Protein AF-E6Z116-F1 (afdb_monomer_lite)

pLDDT: mean 91.82, std 12.62, range [43.19, 98.56]

Sequence (74 aa):
MRWGGTDMTMTLDDVKILQVTKGVSMEKGERLMIRENSTINFMGEYGVYVGNGVTSAELNDVTITGKNKGMGVY

Secondary structure (DSSP, 8-state):
---S-S--EEEEES-EEEEEEEEEEEEEEEEEEEESSEEEEEEEEEEEEEEEEEEEEEE-SEEEEESSS-EEE-

Radius of gyration: 12.81 Å; chains: 1; bounding box: 23×22×45 Å

Organism: Bartonella schoenbuchensis (strain DSM 13525 / NCTC 13165 / R1) (NCBI:txid687861)

Foldseek 3Di:
DDDDFAADEAEAEQAEAEAAQEAAEDAAYEEYYYDYLHEFEHAHAERYEDHPRYNYYYYYNYHFHYPDPHYDYD

Structure (mmCIF, N/CA/C/O backbone):
data_AF-E6Z116-F1
#
_entry.id   AF-E6Z116-F1
#
loop_
_atom_site.group_PDB
_atom_site.id
_atom_site.type_symbol
_atom_site.label_atom_id
_atom_site.label_alt_id
_atom_site.label_comp_id
_atom_site.label_asym_id
_atom_site.label_entity_id
_atom_site.label_seq_id
_atom_site.pdbx_PDB_ins_code
_atom_site.Cartn_x
_atom_site.Cartn_y
_atom_site.Cartn_z
_atom_site.occupancy
_atom_site.B_iso_or_equiv
_atom_site.auth_seq_id
_atom_site.auth_comp_id
_atom_site.auth_asym_id
_atom_site.auth_atom_id
_atom_site.pdbx_PDB_model_num
ATOM 1 N N . MET A 1 1 ? 7.814 -10.411 -29.326 1.00 43.19 1 MET A N 1
ATOM 2 C CA . MET A 1 1 ? 6.643 -10.727 -28.478 1.00 43.19 1 MET A CA 1
ATOM 3 C C . MET A 1 1 ? 6.966 -10.289 -27.052 1.00 43.19 1 MET A C 1
ATOM 5 O O . MET A 1 1 ? 7.874 -10.862 -26.465 1.00 43.19 1 MET A O 1
ATOM 9 N N . ARG A 1 2 ? 6.327 -9.225 -26.537 1.00 45.06 2 ARG A N 1
ATOM 10 C CA . ARG A 1 2 ? 6.446 -8.805 -25.127 1.00 45.06 2 ARG A CA 1
ATOM 11 C C . ARG A 1 2 ? 5.375 -9.566 -24.347 1.00 45.06 2 ARG A C 1
ATOM 13 O O . ARG A 1 2 ? 4.192 -9.357 -24.584 1.00 45.06 2 ARG A O 1
ATOM 20 N N . TRP A 1 3 ? 5.789 -10.490 -23.493 1.00 49.84 3 TRP A N 1
ATOM 21 C CA . TRP A 1 3 ? 4.895 -11.152 -22.547 1.00 49.84 3 TRP A CA 1
ATOM 22 C C . TRP A 1 3 ? 4.674 -10.157 -21.401 1.00 49.84 3 TRP A C 1
ATOM 24 O O . TRP A 1 3 ? 5.649 -9.641 -20.860 1.00 49.84 3 TRP A O 1
ATOM 34 N N . GLY A 1 4 ? 3.423 -9.772 -21.141 1.00 61.25 4 GLY A N 1
ATOM 35 C CA . GLY A 1 4 ? 3.086 -8.638 -20.274 1.00 61.25 4 GLY A CA 1
ATOM 36 C C . GLY A 1 4 ? 3.692 -8.718 -18.868 1.00 61.25 4 GLY A C 1
ATOM 37 O O . GLY A 1 4 ? 3.813 -9.803 -18.298 1.00 61.25 4 GLY A O 1
ATOM 38 N N . GLY A 1 5 ? 4.035 -7.555 -18.299 1.00 58.12 5 GLY A N 1
ATOM 39 C CA . GLY A 1 5 ? 4.359 -7.467 -16.873 1.00 58.12 5 GLY A CA 1
ATOM 40 C C . GLY A 1 5 ? 5.096 -6.229 -16.356 1.00 58.12 5 GLY A C 1
ATOM 41 O O . GLY A 1 5 ? 5.268 -6.158 -15.145 1.00 58.12 5 GLY A O 1
ATOM 42 N N . THR A 1 6 ? 5.536 -5.276 -17.186 1.00 57.94 6 THR A N 1
ATOM 43 C CA . THR A 1 6 ? 6.232 -4.066 -16.687 1.00 57.94 6 THR A CA 1
ATOM 44 C C . THR A 1 6 ? 5.322 -2.869 -16.446 1.00 57.94 6 THR A C 1
ATOM 46 O O . THR A 1 6 ? 5.680 -2.036 -15.629 1.00 57.94 6 THR A O 1
ATOM 49 N N . ASP A 1 7 ? 4.143 -2.820 -17.074 1.00 74.56 7 ASP A N 1
ATOM 50 C CA . ASP A 1 7 ? 3.325 -1.593 -17.151 1.00 74.56 7 ASP A CA 1
ATOM 51 C C . ASP A 1 7 ? 2.058 -1.686 -16.271 1.00 74.56 7 ASP A C 1
ATOM 53 O O . ASP A 1 7 ? 1.007 -1.113 -16.563 1.00 74.56 7 ASP A O 1
ATOM 57 N N . MET A 1 8 ? 2.094 -2.512 -15.218 1.00 88.88 8 MET A N 1
ATOM 58 C CA . MET A 1 8 ? 0.940 -2.685 -14.331 1.00 88.88 8 MET A CA 1
ATOM 59 C C . MET A 1 8 ? 0.886 -1.535 -13.328 1.00 88.88 8 MET A C 1
ATOM 61 O O . MET A 1 8 ? 1.660 -1.505 -12.372 1.00 88.88 8 MET A O 1
ATOM 65 N N . THR A 1 9 ? -0.052 -0.617 -13.540 1.00 94.44 9 THR A N 1
ATOM 66 C CA . THR A 1 9 ? -0.408 0.417 -12.568 1.00 94.44 9 THR A CA 1
ATOM 67 C C . THR A 1 9 ? -1.695 0.028 -11.847 1.00 94.44 9 THR A C 1
ATOM 69 O O . THR A 1 9 ? -2.690 -0.316 -12.482 1.00 94.44 9 THR A O 1
ATOM 72 N N . MET A 1 10 ? -1.677 0.091 -10.519 1.00 95.62 10 MET A N 1
ATOM 73 C CA . MET A 1 10 ? -2.834 -0.104 -9.654 1.00 95.62 10 MET A CA 1
ATOM 74 C C . MET A 1 10 ? -3.163 1.213 -8.959 1.00 95.62 10 MET A C 1
ATOM 76 O O . MET A 1 10 ? -2.289 1.833 -8.356 1.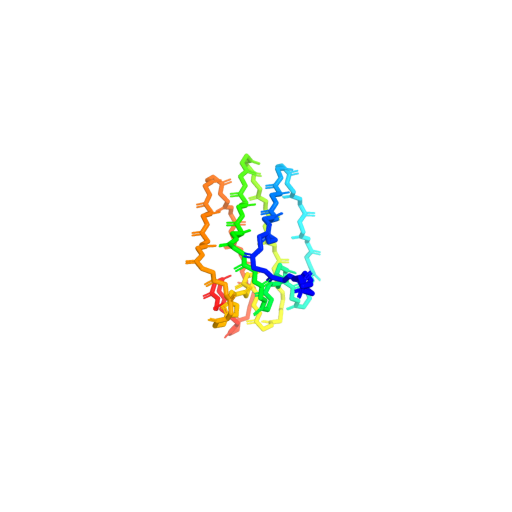00 95.62 10 MET A O 1
ATOM 80 N N . THR A 1 11 ? -4.422 1.636 -9.031 1.00 97.44 11 THR A N 1
ATOM 81 C CA . THR A 1 11 ? -4.902 2.863 -8.390 1.00 97.44 11 THR A CA 1
ATOM 82 C C . THR A 1 11 ? -6.143 2.561 -7.562 1.00 97.44 11 THR A C 1
ATOM 84 O O . THR A 1 11 ? -7.064 1.908 -8.050 1.00 97.44 11 THR A O 1
ATOM 87 N N . LEU A 1 12 ? -6.128 2.986 -6.301 1.00 97.88 12 LEU A N 1
ATOM 88 C CA . LEU A 1 12 ? -7.185 2.787 -5.316 1.00 97.88 12 LEU A CA 1
ATOM 89 C C . LEU A 1 12 ? -7.611 4.145 -4.756 1.00 97.88 12 LEU A C 1
ATOM 91 O O . LEU A 1 12 ? -6.799 4.827 -4.133 1.00 97.88 12 LEU A O 1
ATOM 95 N N . ASP A 1 13 ? -8.879 4.491 -4.947 1.00 98.12 13 ASP A N 1
ATOM 96 C CA . ASP A 1 13 ? -9.455 5.784 -4.568 1.00 98.12 13 ASP A CA 1
ATOM 97 C C . ASP A 1 13 ? -10.565 5.561 -3.534 1.00 98.12 13 ASP A C 1
ATOM 99 O O . ASP A 1 13 ? -11.372 4.645 -3.717 1.00 98.12 13 ASP A O 1
ATOM 103 N N . ASP A 1 14 ? -10.594 6.355 -2.455 1.00 98.00 14 ASP A N 1
ATOM 104 C CA . ASP A 1 14 ? -11.612 6.302 -1.383 1.00 98.00 14 ASP A CA 1
ATOM 105 C C . ASP A 1 14 ? -11.911 4.881 -0.885 1.00 98.00 14 ASP A C 1
ATOM 107 O O . ASP A 1 14 ? -13.055 4.443 -0.726 1.00 98.00 14 ASP A O 1
ATOM 111 N N . VAL A 1 15 ? -10.848 4.108 -0.643 1.00 97.19 15 VAL A N 1
ATOM 112 C CA . VAL A 1 15 ? -10.983 2.723 -0.192 1.00 97.19 15 VAL A CA 1
ATOM 113 C C . VAL A 1 15 ? -11.042 2.627 1.325 1.00 97.19 15 VAL A C 1
ATOM 115 O O . VAL A 1 15 ? -10.305 3.289 2.053 1.00 97.19 15 VAL A O 1
ATOM 118 N N . LYS A 1 16 ? -11.890 1.722 1.822 1.00 98.19 16 LYS A N 1
ATOM 119 C CA . LYS A 1 16 ? -11.988 1.372 3.245 1.00 98.19 16 LYS A CA 1
ATOM 120 C C . LYS A 1 16 ? -11.745 -0.115 3.427 1.00 98.19 16 LYS A C 1
ATOM 122 O O . LYS A 1 16 ? -12.620 -0.938 3.177 1.00 98.19 16 LYS A O 1
ATOM 127 N N . ILE A 1 17 ? -10.548 -0.455 3.883 1.00 97.12 17 ILE A N 1
ATOM 128 C CA . ILE A 1 17 ? -10.132 -1.822 4.181 1.00 97.12 17 ILE A CA 1
ATOM 129 C C . ILE A 1 17 ? -10.057 -1.943 5.697 1.00 97.12 17 ILE A C 1
ATOM 131 O O . ILE A 1 17 ? -9.219 -1.295 6.315 1.00 97.12 17 ILE A O 1
ATOM 135 N N . LEU A 1 18 ? -10.936 -2.734 6.314 1.00 96.94 18 LEU A N 1
ATOM 136 C CA . LEU A 1 18 ? -11.086 -2.758 7.770 1.00 96.94 18 LEU A CA 1
ATOM 137 C C . LEU A 1 18 ? -10.943 -4.163 8.351 1.00 96.94 18 LEU A C 1
ATOM 139 O O . LEU A 1 18 ? -11.478 -5.124 7.807 1.00 96.94 18 LEU A O 1
ATOM 143 N N . GLN A 1 19 ? -10.271 -4.255 9.503 1.00 94.50 19 GLN A N 1
ATOM 144 C CA . GLN A 1 19 ? -10.147 -5.468 10.320 1.00 94.50 19 GLN A CA 1
ATOM 145 C C . GLN A 1 19 ? -9.534 -6.675 9.589 1.00 94.50 19 GLN A C 1
ATOM 147 O O . GLN A 1 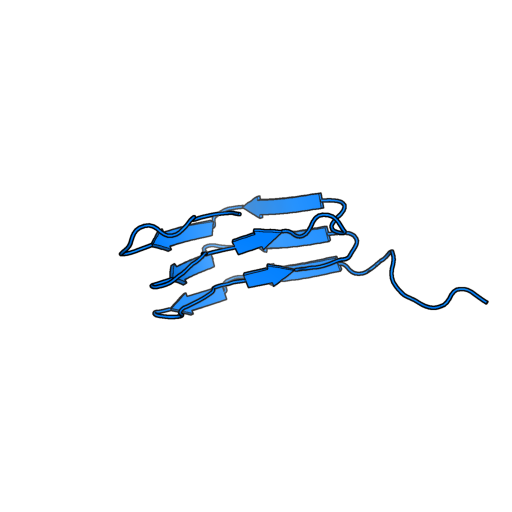19 ? -9.797 -7.823 9.943 1.00 94.50 19 GLN A O 1
ATOM 152 N N . VAL A 1 20 ? -8.693 -6.426 8.588 1.00 94.56 20 VAL A N 1
ATOM 153 C CA . VAL A 1 20 ? -8.030 -7.473 7.799 1.00 94.56 20 VAL A CA 1
ATOM 154 C C . VAL A 1 20 ? -6.697 -7.891 8.416 1.00 94.56 20 VAL A C 1
ATOM 156 O O . VAL A 1 20 ? -6.050 -7.111 9.108 1.00 94.56 20 VAL A O 1
ATOM 159 N N . THR A 1 21 ? -6.223 -9.104 8.131 1.00 94.62 21 THR A N 1
ATOM 160 C CA . THR A 1 21 ? -4.861 -9.513 8.527 1.00 94.62 21 THR A CA 1
ATOM 161 C C . THR A 1 21 ? -3.791 -8.764 7.723 1.00 94.62 21 THR A C 1
ATOM 163 O O . THR A 1 21 ? -2.771 -8.371 8.285 1.00 94.62 21 THR A O 1
ATOM 166 N N . LYS A 1 22 ? -4.035 -8.551 6.425 1.00 96.19 22 LYS A N 1
ATOM 167 C CA . LYS A 1 22 ? -3.168 -7.845 5.469 1.00 96.19 22 LYS A CA 1
ATOM 168 C C . LYS A 1 22 ? -4.027 -6.860 4.684 1.00 96.19 22 LYS A C 1
ATOM 170 O O . LYS A 1 22 ? -5.120 -7.248 4.280 1.00 96.19 22 LYS A O 1
ATOM 175 N N . GLY A 1 23 ? -3.572 -5.622 4.508 1.00 96.94 23 GLY A N 1
ATOM 176 C CA . GLY A 1 23 ? -4.290 -4.630 3.703 1.00 96.94 23 GLY A CA 1
ATOM 177 C C . GLY A 1 23 ? -4.013 -4.790 2.207 1.00 96.94 23 GLY A C 1
ATOM 178 O O . GLY A 1 23 ? -4.446 -5.765 1.599 1.00 96.94 23 GLY A O 1
ATOM 179 N N . VAL A 1 24 ? -3.308 -3.839 1.600 1.00 97.75 24 VAL A N 1
ATOM 180 C CA . VAL A 1 24 ? -2.948 -3.881 0.172 1.00 97.75 24 VAL A CA 1
ATOM 181 C C . VAL A 1 24 ? -1.621 -4.613 -0.006 1.00 97.75 24 VAL A C 1
ATOM 183 O O . VAL A 1 24 ? -0.694 -4.401 0.765 1.00 97.75 24 VAL A O 1
ATOM 186 N N . SER A 1 25 ? -1.509 -5.459 -1.0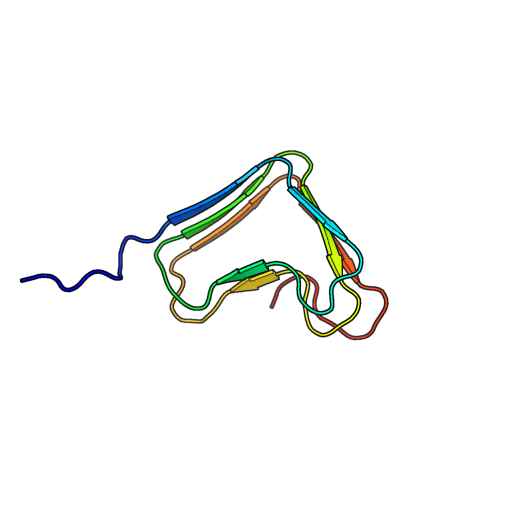28 1.00 97.25 25 SER A N 1
ATOM 187 C CA . SER A 1 25 ? -0.250 -6.110 -1.398 1.00 97.25 25 SER A CA 1
ATOM 188 C C . SER A 1 25 ? -0.047 -6.027 -2.903 1.00 97.25 25 SER A C 1
ATOM 190 O O . SER A 1 25 ? -0.906 -6.474 -3.664 1.00 97.25 25 SER A O 1
ATOM 192 N N . MET A 1 26 ? 1.083 -5.464 -3.329 1.00 96.75 26 MET A N 1
ATOM 193 C CA . MET A 1 26 ? 1.508 -5.452 -4.726 1.00 96.75 26 MET A CA 1
ATOM 194 C C . MET A 1 26 ? 2.903 -6.063 -4.829 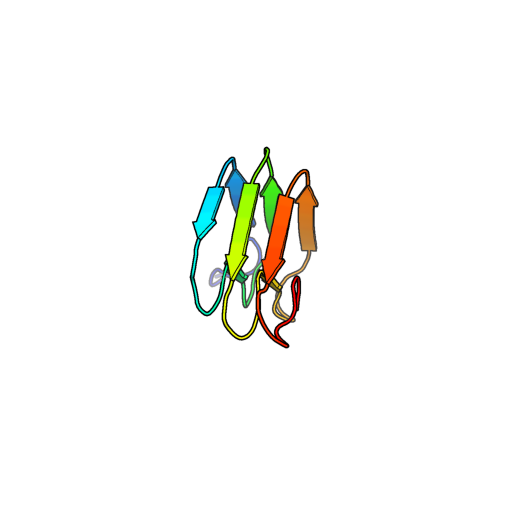1.00 96.75 26 MET A C 1
ATOM 196 O O . MET A 1 26 ? 3.881 -5.460 -4.407 1.00 96.75 26 MET A O 1
ATOM 200 N N . GLU A 1 27 ? 3.007 -7.267 -5.390 1.00 95.19 27 GLU A N 1
ATOM 201 C CA . GLU A 1 27 ? 4.290 -7.983 -5.471 1.00 95.19 27 GLU A CA 1
ATOM 202 C C . GLU A 1 27 ? 5.175 -7.507 -6.634 1.00 95.19 27 GLU A C 1
ATOM 204 O O . GLU A 1 27 ? 6.402 -7.522 -6.535 1.00 95.19 27 GLU A O 1
ATOM 209 N N . LYS A 1 28 ? 4.562 -7.082 -7.746 1.00 94.06 28 LYS A N 1
ATOM 210 C CA . LYS A 1 28 ? 5.252 -6.611 -8.955 1.00 94.06 28 LYS A CA 1
ATOM 211 C C . LYS A 1 28 ? 4.399 -5.625 -9.750 1.00 94.06 28 LYS A C 1
ATOM 213 O O . LYS A 1 28 ? 3.174 -5.736 -9.743 1.00 94.06 28 LYS A O 1
ATOM 218 N N . GLY A 1 29 ? 5.048 -4.724 -10.482 1.00 93.25 29 GLY A N 1
ATOM 219 C CA . GLY A 1 29 ? 4.419 -3.837 -11.462 1.00 93.25 29 GLY A CA 1
ATOM 220 C C . GLY A 1 29 ? 5.068 -2.454 -11.526 1.00 93.25 29 GLY A C 1
ATOM 221 O O . GLY A 1 29 ? 6.114 -2.197 -10.937 1.00 93.25 29 GLY A O 1
ATOM 222 N N . GLU A 1 30 ? 4.449 -1.541 -12.260 1.00 95.31 30 GLU A N 1
ATOM 223 C CA . GLU A 1 30 ? 4.988 -0.198 -12.458 1.00 95.31 30 GLU A CA 1
ATOM 224 C C . GLU A 1 30 ? 4.693 0.704 -11.258 1.00 95.31 30 GLU A C 1
ATOM 226 O O . GLU A 1 30 ? 5.584 1.358 -10.711 1.00 95.31 30 GLU A O 1
ATOM 231 N N . ARG A 1 31 ? 3.431 0.746 -10.823 1.00 96.25 31 ARG A N 1
ATOM 232 C CA . ARG A 1 31 ? 3.008 1.737 -9.836 1.00 96.25 31 ARG A CA 1
ATOM 233 C C . ARG A 1 31 ? 1.847 1.270 -8.973 1.00 96.25 31 ARG A C 1
ATOM 235 O O . ARG A 1 31 ? 0.838 0.815 -9.500 1.00 96.25 31 ARG A O 1
ATOM 242 N N . LEU A 1 32 ? 1.965 1.476 -7.665 1.00 97.88 32 LEU A N 1
ATOM 243 C CA . LEU A 1 32 ? 0.838 1.480 -6.732 1.00 97.88 32 LEU A CA 1
ATOM 244 C C . LEU A 1 32 ? 0.464 2.927 -6.399 1.00 97.88 32 LEU A C 1
ATOM 246 O O . LEU A 1 32 ? 1.328 3.703 -6.008 1.00 97.88 32 LEU A O 1
ATOM 250 N N . MET A 1 33 ? -0.809 3.288 -6.509 1.00 98.44 33 MET A N 1
ATOM 251 C CA . MET A 1 33 ? -1.338 4.569 -6.048 1.00 98.44 33 MET A CA 1
ATOM 252 C C . MET A 1 33 ? -2.542 4.330 -5.139 1.00 98.44 33 MET A C 1
ATOM 254 O O . MET A 1 33 ? -3.480 3.643 -5.533 1.00 98.44 33 MET A O 1
ATOM 258 N N . ILE A 1 34 ? -2.523 4.895 -3.935 1.00 98.50 34 ILE A N 1
ATOM 259 C CA . ILE A 1 34 ? -3.665 4.899 -3.014 1.00 98.50 34 ILE A CA 1
ATOM 260 C C . ILE A 1 34 ? -3.951 6.349 -2.652 1.00 98.50 34 ILE A C 1
ATOM 262 O O . ILE A 1 34 ? -3.045 7.053 -2.200 1.00 98.50 34 ILE A O 1
ATOM 266 N N . ARG A 1 35 ? -5.182 6.804 -2.882 1.00 98.12 35 ARG A N 1
ATOM 267 C CA . ARG A 1 35 ? -5.557 8.204 -2.692 1.00 98.12 35 ARG A CA 1
ATOM 268 C C . ARG A 1 35 ? -6.968 8.404 -2.156 1.00 98.12 35 ARG A C 1
ATOM 270 O O . ARG A 1 35 ? -7.729 7.451 -2.020 1.00 98.12 35 ARG A O 1
ATOM 277 N N . GLU A 1 36 ? -7.281 9.663 -1.861 1.00 96.88 36 GLU A N 1
ATOM 278 C CA . GLU A 1 36 ? -8.609 10.166 -1.483 1.00 96.88 36 GLU A CA 1
ATOM 279 C C . GLU A 1 36 ? -9.141 9.555 -0.187 1.00 96.88 36 GLU A C 1
ATOM 281 O O . GLU A 1 36 ? -9.800 8.529 -0.225 1.00 96.88 36 GLU A O 1
ATOM 286 N N . ASN A 1 37 ? -8.859 10.183 0.959 1.00 97.62 37 ASN A N 1
ATOM 287 C CA . ASN A 1 37 ? -9.338 9.823 2.302 1.00 97.62 37 ASN A CA 1
ATOM 288 C C . ASN A 1 37 ? -9.432 8.308 2.585 1.00 97.62 37 ASN A C 1
ATOM 290 O O . ASN A 1 37 ? -10.349 7.807 3.249 1.00 97.62 37 ASN A O 1
ATOM 294 N N . SER A 1 38 ? -8.470 7.556 2.057 1.00 98.56 38 SER A N 1
ATOM 295 C CA . SER A 1 38 ? -8.493 6.103 2.110 1.00 98.56 38 SER A CA 1
ATOM 296 C C . SER A 1 38 ? -8.124 5.635 3.514 1.00 98.56 38 SER A C 1
ATOM 298 O O . SER A 1 38 ? -7.242 6.189 4.168 1.00 98.56 38 SER A O 1
ATOM 300 N N . THR A 1 39 ? -8.777 4.582 3.997 1.00 98.38 39 THR A N 1
ATOM 301 C CA . THR A 1 39 ? -8.526 4.008 5.323 1.00 98.38 39 THR A CA 1
ATOM 302 C C . THR A 1 39 ? -8.161 2.536 5.221 1.00 98.38 39 THR A C 1
ATOM 304 O O . THR A 1 39 ? -8.927 1.723 4.707 1.00 98.38 39 THR A O 1
ATOM 307 N N . ILE A 1 40 ? -7.015 2.175 5.794 1.00 98.25 40 ILE A N 1
ATOM 308 C CA . ILE A 1 40 ? -6.553 0.796 5.923 1.00 98.25 40 ILE A CA 1
ATOM 309 C C . ILE A 1 40 ? -6.364 0.489 7.408 1.00 98.25 40 ILE A C 1
ATOM 311 O O . ILE A 1 40 ? -5.474 1.017 8.070 1.00 98.25 40 ILE A O 1
ATOM 315 N N . ASN A 1 41 ? -7.208 -0.381 7.947 1.00 97.19 41 ASN A N 1
ATOM 316 C CA . ASN A 1 41 ? -7.104 -0.906 9.296 1.00 97.19 41 ASN A CA 1
ATOM 317 C C . ASN A 1 41 ? -6.753 -2.393 9.236 1.00 97.19 41 ASN A C 1
ATOM 319 O O . ASN A 1 41 ? -7.562 -3.217 8.800 1.00 97.19 41 ASN A O 1
ATOM 323 N N . PHE A 1 42 ? -5.546 -2.723 9.689 1.00 96.25 42 PHE A N 1
ATOM 324 C CA . PHE A 1 42 ? -5.027 -4.082 9.685 1.00 96.25 42 PHE A CA 1
ATOM 325 C C . PHE A 1 42 ? -4.760 -4.587 11.110 1.00 96.25 42 PHE A C 1
ATOM 327 O O . PHE A 1 42 ? -4.462 -3.839 12.042 1.00 96.25 42 PHE A O 1
ATOM 334 N N . MET A 1 43 ? -4.891 -5.896 11.287 1.00 95.19 43 MET A N 1
ATOM 335 C CA . MET A 1 43 ? -4.751 -6.593 12.566 1.00 95.19 43 MET A CA 1
ATOM 336 C C . MET A 1 43 ? -3.546 -7.536 12.589 1.00 95.19 43 MET A C 1
ATOM 338 O O . MET A 1 43 ? -3.156 -7.992 13.663 1.00 95.19 43 MET A O 1
ATOM 342 N N . GLY A 1 44 ? -2.982 -7.848 11.421 1.00 92.94 44 GLY A N 1
ATOM 343 C CA . GLY A 1 44 ? -1.908 -8.819 11.257 1.00 92.94 44 GLY A CA 1
ATOM 344 C C . GLY A 1 44 ? -0.584 -8.181 10.860 1.00 92.94 44 GLY A C 1
ATOM 345 O O . GLY A 1 44 ? -0.061 -7.324 11.566 1.00 92.94 44 GLY A O 1
ATOM 346 N N . GLU A 1 45 ? -0.027 -8.659 9.751 1.00 93.81 45 GLU A N 1
ATOM 347 C CA . GLU A 1 45 ? 1.364 -8.418 9.363 1.00 93.81 45 GLU A CA 1
ATOM 348 C C . GLU A 1 45 ? 1.599 -7.004 8.833 1.00 93.81 45 GLU A C 1
ATOM 350 O O . GLU A 1 45 ? 2.537 -6.348 9.285 1.00 93.81 45 GLU A O 1
ATOM 355 N N . TYR A 1 46 ? 0.766 -6.526 7.902 1.00 96.50 46 TYR A N 1
ATOM 356 C CA . TYR A 1 46 ? 0.970 -5.218 7.281 1.00 96.50 46 TYR A CA 1
ATOM 357 C C . TYR A 1 46 ? -0.302 -4.544 6.760 1.00 96.50 46 TYR A C 1
ATOM 359 O O . TYR A 1 46 ? -1.283 -5.203 6.402 1.00 96.50 46 TYR A O 1
ATOM 367 N N . GLY A 1 47 ? -0.257 -3.212 6.685 1.00 97.50 47 GLY A N 1
ATOM 368 C CA . GLY A 1 47 ? -1.281 -2.387 6.046 1.00 97.50 47 GLY A CA 1
ATOM 369 C C . GLY A 1 47 ? -1.097 -2.305 4.533 1.00 97.50 47 GLY A C 1
ATOM 370 O O . GLY A 1 47 ? -2.025 -2.591 3.787 1.00 97.50 47 GLY A O 1
ATOM 371 N N . VAL A 1 48 ? 0.103 -1.968 4.070 1.00 98.12 48 VAL A N 1
ATOM 372 C CA . VAL A 1 48 ? 0.456 -1.943 2.645 1.00 98.12 48 VAL A CA 1
ATOM 373 C C . VAL A 1 48 ? 1.785 -2.654 2.455 1.00 98.12 48 VAL A C 1
ATOM 375 O O . VAL A 1 48 ? 2.728 -2.361 3.176 1.00 98.12 48 VAL A O 1
ATOM 378 N N . TYR A 1 49 ? 1.852 -3.576 1.503 1.00 98.06 49 TYR A N 1
ATOM 379 C CA . TYR A 1 49 ? 3.067 -4.271 1.097 1.00 98.06 49 TYR A CA 1
ATOM 380 C C . TYR A 1 49 ? 3.442 -3.884 -0.333 1.00 98.06 49 TYR A C 1
ATOM 382 O O . TYR A 1 49 ? 2.625 -4.039 -1.250 1.00 98.06 49 TYR A O 1
ATOM 390 N N . VAL A 1 50 ? 4.674 -3.414 -0.519 1.00 97.38 50 VAL A N 1
ATOM 391 C CA . VAL A 1 50 ? 5.247 -3.053 -1.818 1.00 97.38 50 VAL A CA 1
ATOM 392 C C . VAL A 1 50 ? 6.438 -3.964 -2.103 1.00 97.38 50 VAL A C 1
ATOM 394 O O . VAL A 1 50 ? 7.524 -3.817 -1.549 1.00 97.38 50 VAL A O 1
ATOM 397 N N . GLY A 1 51 ? 6.224 -4.937 -2.984 1.00 96.56 51 GLY A N 1
ATOM 398 C CA . GLY A 1 51 ? 7.245 -5.895 -3.381 1.00 96.56 51 GLY A CA 1
ATOM 399 C C . GLY A 1 51 ? 8.400 -5.245 -4.141 1.00 96.56 51 GLY A C 1
ATOM 400 O O . GLY A 1 51 ? 8.257 -4.207 -4.785 1.00 96.56 51 GLY A O 1
ATOM 401 N N . ASN A 1 52 ? 9.554 -5.912 -4.131 1.00 95.19 52 ASN A N 1
ATOM 402 C CA . ASN A 1 52 ? 10.767 -5.457 -4.820 1.00 95.19 52 ASN A CA 1
ATOM 403 C C . ASN A 1 52 ? 10.605 -5.302 -6.345 1.00 95.19 52 ASN A C 1
ATOM 405 O O . ASN A 1 52 ? 11.425 -4.649 -6.985 1.00 95.19 52 ASN A O 1
ATOM 409 N N . GLY A 1 53 ? 9.580 -5.926 -6.930 1.00 94.25 53 GLY A N 1
ATOM 410 C CA . GLY A 1 53 ? 9.233 -5.800 -8.340 1.00 94.25 53 GLY A CA 1
ATOM 411 C C 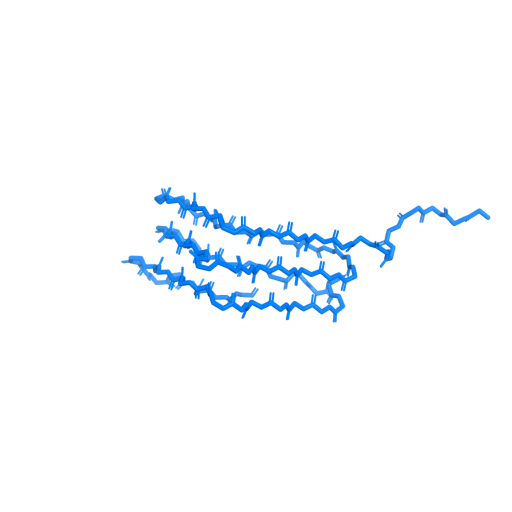. GLY A 1 53 ? 8.367 -4.582 -8.664 1.00 94.25 53 GLY A C 1
ATOM 412 O O . GLY A 1 53 ? 7.918 -4.478 -9.805 1.00 94.25 53 GLY A O 1
ATOM 413 N N . VAL A 1 54 ? 8.065 -3.717 -7.690 1.00 95.56 54 VAL A N 1
ATOM 414 C CA . VAL A 1 54 ? 7.277 -2.494 -7.885 1.00 95.56 54 VAL A CA 1
ATOM 415 C C . VAL A 1 54 ? 8.202 -1.306 -8.127 1.00 95.56 54 VAL A C 1
ATOM 417 O O . VAL A 1 54 ? 9.107 -1.044 -7.339 1.00 95.56 54 VAL A O 1
ATOM 420 N N . THR A 1 55 ? 7.972 -0.566 -9.213 1.00 96.44 55 THR A N 1
ATOM 421 C CA . THR A 1 55 ? 8.848 0.564 -9.581 1.00 96.44 55 THR A CA 1
ATOM 422 C C . THR A 1 55 ? 8.574 1.813 -8.741 1.00 96.44 55 THR A C 1
ATOM 424 O O . THR A 1 55 ? 9.501 2.545 -8.399 1.00 96.44 55 THR A O 1
ATOM 427 N N . SER A 1 56 ? 7.312 2.076 -8.393 1.00 96.31 56 SER A N 1
ATOM 428 C CA . SER A 1 56 ? 6.932 3.215 -7.550 1.00 96.31 56 SER A CA 1
ATOM 429 C C . SER A 1 56 ? 5.673 2.945 -6.726 1.00 96.31 56 SER A C 1
ATOM 431 O O . SER A 1 56 ? 4.789 2.201 -7.146 1.00 96.31 56 SER A O 1
ATOM 433 N N . ALA A 1 57 ? 5.571 3.579 -5.561 1.00 97.56 57 ALA A N 1
ATOM 434 C CA . ALA A 1 57 ? 4.359 3.581 -4.754 1.00 97.56 57 ALA A CA 1
ATOM 435 C C . ALA A 1 57 ? 4.077 4.996 -4.242 1.00 97.56 57 ALA A C 1
ATOM 437 O O . ALA A 1 57 ? 4.982 5.669 -3.751 1.00 97.56 57 ALA A O 1
ATOM 438 N N . GLU A 1 58 ? 2.828 5.435 -4.358 1.00 98.06 58 GLU A N 1
ATOM 439 C CA . GLU A 1 58 ? 2.354 6.727 -3.874 1.00 98.06 58 GLU A CA 1
ATOM 440 C C . GLU A 1 58 ? 1.105 6.530 -3.015 1.00 98.06 58 GLU A C 1
ATOM 442 O O . GLU A 1 58 ? 0.113 5.944 -3.449 1.00 98.06 58 GLU A O 1
ATOM 447 N N . LEU A 1 59 ? 1.170 6.992 -1.770 1.00 97.94 59 LEU A N 1
ATOM 448 C CA . LEU A 1 59 ? 0.061 6.960 -0.828 1.00 97.94 59 LEU A CA 1
ATOM 449 C C . LEU A 1 59 ? -0.208 8.401 -0.406 1.00 97.94 59 LEU A C 1
ATOM 451 O O . LEU A 1 59 ? 0.599 8.997 0.307 1.00 97.94 59 LEU A O 1
ATOM 455 N N . ASN A 1 60 ? -1.319 8.961 -0.868 1.00 98.06 60 ASN A N 1
ATOM 456 C CA . ASN A 1 60 ? -1.698 10.344 -0.614 1.00 98.06 60 ASN A CA 1
ATOM 457 C C . ASN A 1 60 ? -3.045 10.387 0.110 1.00 98.06 60 ASN A C 1
ATOM 459 O O . ASN A 1 60 ? -3.988 9.755 -0.336 1.00 98.06 60 ASN A O 1
ATOM 463 N N . ASP A 1 61 ? -3.154 11.123 1.214 1.00 97.94 61 ASP A N 1
ATOM 464 C CA . ASP A 1 61 ? -4.391 11.178 2.009 1.00 97.94 61 ASP A CA 1
ATOM 465 C C . ASP A 1 61 ? -4.906 9.777 2.420 1.00 97.94 61 ASP A C 1
ATOM 467 O O . ASP A 1 61 ? -6.065 9.411 2.225 1.00 97.94 61 ASP A O 1
ATOM 471 N N . VAL A 1 62 ? -3.993 8.952 2.949 1.00 98.38 62 VAL A N 1
ATOM 472 C CA . VAL A 1 62 ? -4.276 7.579 3.392 1.00 98.38 62 VAL A CA 1
ATOM 473 C C . VAL A 1 62 ? -3.992 7.443 4.881 1.00 98.38 62 VAL A C 1
ATOM 475 O O . VAL A 1 62 ? -2.878 7.686 5.345 1.00 98.38 62 VAL A O 1
ATOM 478 N N . THR A 1 63 ? -4.982 6.972 5.632 1.00 98.06 63 THR A N 1
ATOM 479 C CA . THR A 1 63 ? -4.827 6.605 7.040 1.00 98.06 63 THR A CA 1
ATOM 480 C C . THR A 1 63 ? -4.601 5.105 7.162 1.00 98.06 63 THR A C 1
ATOM 482 O O . THR A 1 63 ? -5.488 4.307 6.860 1.00 98.06 63 THR A O 1
ATOM 485 N N . ILE A 1 64 ? -3.429 4.708 7.663 1.00 97.69 64 ILE A N 1
ATOM 486 C CA . ILE A 1 64 ? -3.097 3.303 7.919 1.00 97.69 64 ILE A CA 1
ATOM 487 C C . ILE A 1 64 ? -2.950 3.082 9.423 1.00 97.69 64 ILE A C 1
ATOM 489 O O . ILE A 1 64 ? -2.116 3.702 10.076 1.00 97.69 64 ILE A O 1
ATOM 493 N N . THR A 1 65 ? -3.753 2.177 9.981 1.00 96.25 65 THR A N 1
ATOM 494 C CA . THR A 1 65 ? -3.765 1.864 11.416 1.00 96.25 65 THR A CA 1
ATOM 495 C C . THR A 1 65 ? -3.594 0.370 11.658 1.00 96.25 65 THR A C 1
ATOM 497 O O . THR A 1 65 ? -4.246 -0.451 11.016 1.00 96.25 65 THR A O 1
ATOM 500 N N . GLY A 1 66 ? -2.728 0.024 12.612 1.00 94.31 66 GLY A N 1
ATOM 501 C CA . GLY A 1 66 ? -2.446 -1.352 13.021 1.00 94.31 66 GLY A CA 1
ATOM 502 C C . GLY A 1 66 ? -2.654 -1.536 14.521 1.00 94.31 66 GLY A C 1
ATOM 503 O O . GLY A 1 66 ? -2.212 -0.698 15.302 1.00 94.31 66 GLY A O 1
ATOM 504 N N . LYS A 1 67 ? -3.325 -2.616 14.947 1.00 82.62 67 LYS A N 1
ATOM 505 C CA . LYS A 1 67 ? -3.545 -2.893 16.386 1.00 82.62 67 LYS A CA 1
ATOM 506 C C . LYS A 1 67 ? -2.434 -3.707 17.068 1.00 82.62 67 LYS A C 1
ATOM 508 O O . LYS A 1 67 ? -2.467 -3.847 18.285 1.00 82.62 67 LYS A O 1
ATOM 513 N N . ASN A 1 68 ? -1.471 -4.238 16.315 1.00 77.19 68 ASN A N 1
ATOM 514 C CA . ASN A 1 68 ? -0.440 -5.166 16.804 1.00 77.19 68 ASN A CA 1
ATOM 515 C C . ASN A 1 68 ? 0.972 -4.761 16.327 1.00 77.19 68 ASN A C 1
ATOM 517 O O . ASN A 1 68 ? 1.171 -3.649 15.851 1.00 77.19 68 ASN A O 1
ATOM 521 N N . LYS A 1 69 ? 1.958 -5.669 16.432 1.00 82.38 69 LYS A N 1
ATOM 522 C CA . LYS A 1 69 ? 3.364 -5.473 16.006 1.00 82.38 69 LYS A CA 1
ATOM 523 C C . LYS A 1 69 ? 3.594 -5.456 14.480 1.00 82.38 69 LYS A C 1
ATOM 525 O O . LYS A 1 69 ? 4.728 -5.629 14.043 1.00 82.38 69 LYS A O 1
ATOM 530 N N . GLY A 1 70 ? 2.540 -5.334 13.678 1.00 87.00 70 GLY A N 1
ATOM 531 C CA . GLY A 1 70 ? 2.655 -5.314 12.221 1.00 87.00 70 GLY A CA 1
ATOM 532 C C . GLY A 1 70 ? 3.098 -3.952 11.682 1.00 87.00 70 GLY A C 1
ATOM 533 O O . GLY A 1 70 ? 3.109 -2.955 12.404 1.00 87.00 70 GLY A O 1
ATOM 534 N N . MET A 1 71 ? 3.457 -3.909 10.402 1.00 95.00 71 MET A N 1
ATOM 535 C CA . MET A 1 71 ? 4.017 -2.725 9.756 1.00 95.00 71 MET A CA 1
ATOM 536 C C . MET A 1 71 ? 2.953 -1.956 8.965 1.00 95.00 71 MET A C 1
ATOM 538 O O . MET A 1 71 ? 2.229 -2.534 8.163 1.00 95.00 71 MET A O 1
ATOM 542 N N . GLY A 1 72 ? 2.853 -0.637 9.151 1.00 95.00 72 GLY A N 1
ATOM 543 C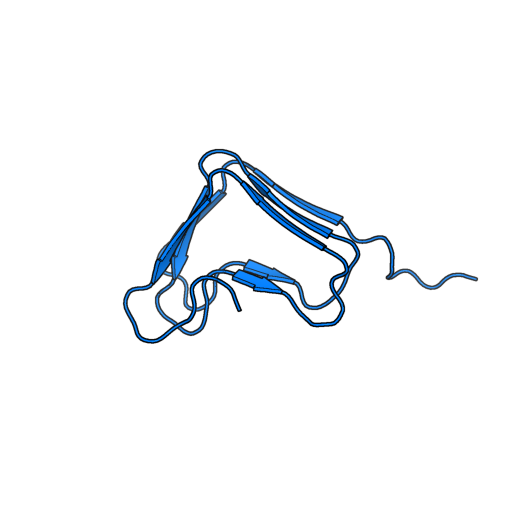 CA . GLY A 1 72 ? 1.912 0.182 8.372 1.00 95.00 72 GLY A CA 1
ATOM 544 C C . GLY A 1 72 ? 2.161 0.067 6.864 1.00 95.00 72 GLY A C 1
ATOM 545 O O . GLY A 1 72 ? 1.249 -0.271 6.112 1.00 95.00 72 GLY A O 1
ATOM 546 N N . VAL A 1 73 ? 3.415 0.266 6.455 1.00 95.81 73 VAL A N 1
ATOM 547 C CA . VAL A 1 73 ? 3.897 0.075 5.082 1.00 95.81 73 VAL A CA 1
ATOM 548 C C . VAL A 1 73 ? 5.161 -0.779 5.136 1.00 95.81 73 VAL A C 1
ATOM 550 O O . VAL A 1 73 ? 6.079 -0.432 5.881 1.00 95.81 73 VAL A O 1
ATOM 553 N N . TYR A 1 74 ? 5.177 -1.887 4.398 1.00 93.50 74 TYR A N 1
ATOM 554 C CA . TYR A 1 74 ? 6.277 -2.845 4.302 1.00 93.50 74 TYR A CA 1
ATOM 555 C C . TYR A 1 74 ? 6.815 -2.919 2.876 1.00 93.50 74 TYR A C 1
ATOM 557 O O . TYR A 1 74 ? 5.990 -3.063 1.945 1.00 93.50 74 TYR A O 1
#